Protein AF-A0A6V7IFA4-F1 (afdb_monomer)

Secondary structure (DSSP, 8-state):
-------EEEEEEEEEETTEEEEEEEEEETTTTEEEEEEEEEEEEETTEEEEEEEETTTT-EEEEEEEE-

Solvent-accessible surface area (backbone atoms only — not comparable to full-atom values): 4004 Å² total; per-residue (Å²): 139,74,81,82,76,71,48,75,49,75,51,70,52,74,51,74,56,98,46,36,34,44,33,41,36,39,25,39,33,62,79,78,72,40,78,72,38,39,39,40,33,42,34,39,52,47,101,51,38,39,38,39,40,37,38,21,67,91,69,72,71,46,75,49,79,49,75,48,76,111

Organism: NCBI:txid1563983

Sequence (70 aa):
NSLDKNFNLLAGAVVGLRGLFVGYQFGYESLTNTFRKSDAGITYKFTDVNVYFKCAPGVTDDYALSAVYQ

Foldseek 3Di:
DDPPPWDKDKDKDWDDDPQKIWIWIWIATPVVRDTQWTKIKIWGDDPQKIWIWIATPPHPRDIDIDIGGD

Mean predicted aligned error: 9.12 Å

Radius of gyration: 16.06 Å; Cα contacts (8 Å, |Δi|>4): 144; chains: 1; bounding box: 49×20×34 Å

Nearest PDB structures 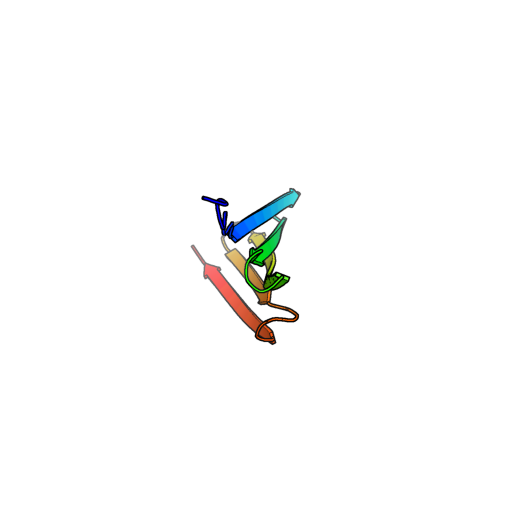(foldseek):
  7nie-assembly1_C  TM=8.852E-01  e=1.150E-02  Sus scrofa
  5xdn-assembly1_B  TM=9.128E-01  e=2.845E-02  Homo sapiens
  7tcv-assembly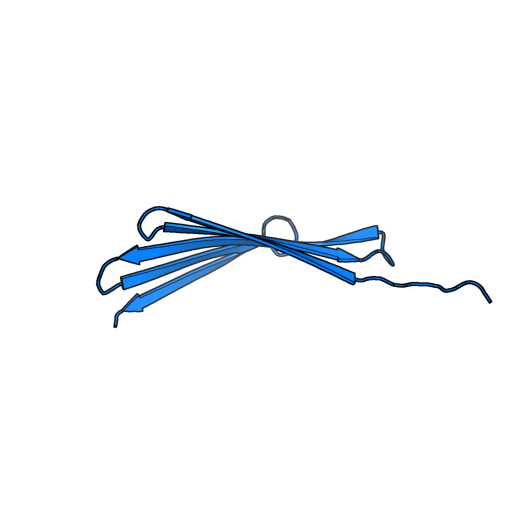1_XXX-2  TM=9.109E-01  e=4.596E-02  Mus musculus
  3emn-assembly1_X  TM=9.205E-01  e=8.712E-02  Mus musculus
  6tir-assembly1_A  TM=8.022E-01  e=1.742E-01  Homo sapiens

pLDDT: mean 74.13, std 10.15, range [44.09, 87.62]

Structure (mmCIF, N/CA/C/O backbone):
data_AF-A0A6V7IFA4-F1
#
_entry.id   AF-A0A6V7IFA4-F1
#
loop_
_atom_site.group_PDB
_atom_site.id
_atom_site.type_symbol
_atom_site.label_atom_id
_atom_site.label_alt_id
_atom_site.label_comp_id
_atom_site.label_asym_id
_atom_site.label_entity_id
_atom_site.label_seq_id
_atom_site.pdbx_PDB_ins_code
_atom_site.Cartn_x
_atom_site.Cartn_y
_atom_site.Cartn_z
_atom_site.occupancy
_atom_site.B_iso_or_equiv
_atom_site.auth_seq_id
_atom_site.auth_comp_id
_atom_site.auth_asym_id
_atom_site.auth_atom_id
_atom_site.pdbx_PDB_model_num
ATOM 1 N N . ASN A 1 1 ? 34.331 -7.970 -16.120 1.00 44.09 1 ASN A N 1
ATOM 2 C CA . ASN A 1 1 ? 33.590 -8.307 -14.890 1.00 44.09 1 ASN A CA 1
ATOM 3 C C . ASN A 1 1 ? 32.755 -7.091 -14.506 1.00 44.09 1 ASN A C 1
ATOM 5 O O . ASN A 1 1 ? 33.112 -6.355 -13.596 1.00 44.09 1 ASN A O 1
ATOM 9 N N . SER A 1 2 ? 31.740 -6.787 -15.319 1.00 45.62 2 SER A N 1
ATOM 10 C CA . SER A 1 2 ? 30.845 -5.657 -15.066 1.00 45.62 2 SER A CA 1
ATOM 11 C C . SER A 1 2 ? 29.703 -6.208 -14.232 1.00 45.62 2 SER A C 1
ATOM 13 O O . SER A 1 2 ? 29.077 -7.181 -14.640 1.00 45.62 2 SER A O 1
ATOM 15 N N . LEU A 1 3 ? 29.516 -5.673 -13.030 1.00 54.59 3 LEU A N 1
ATOM 16 C CA . LEU A 1 3 ? 28.381 -6.020 -12.193 1.00 54.59 3 LEU A CA 1
ATOM 17 C C . LEU A 1 3 ? 27.102 -5.643 -12.952 1.00 54.59 3 LEU A C 1
ATOM 19 O O . LEU A 1 3 ? 26.718 -4.474 -12.943 1.00 54.59 3 LEU A O 1
ATOM 23 N N . ASP A 1 4 ? 26.425 -6.626 -13.545 1.00 57.09 4 ASP A N 1
ATOM 24 C CA . ASP A 1 4 ? 24.992 -6.552 -13.839 1.00 57.09 4 ASP A CA 1
ATOM 25 C C . ASP A 1 4 ? 24.257 -6.511 -12.499 1.00 57.09 4 ASP A C 1
ATOM 27 O O . ASP A 1 4 ? 23.761 -7.502 -11.960 1.00 57.09 4 ASP A O 1
ATOM 31 N N . LYS A 1 5 ? 24.300 -5.332 -11.881 1.00 57.81 5 LYS A N 1
ATOM 32 C CA . LYS A 1 5 ? 23.672 -5.029 -10.605 1.00 57.81 5 LYS A CA 1
ATOM 33 C C . LYS A 1 5 ? 22.185 -4.845 -10.866 1.00 57.81 5 LYS A C 1
ATOM 35 O O . LYS A 1 5 ? 21.662 -3.737 -10.910 1.00 57.81 5 LYS A O 1
ATOM 40 N N . ASN A 1 6 ? 21.519 -5.970 -11.072 1.00 66.69 6 ASN A N 1
ATOM 41 C CA . ASN A 1 6 ? 20.075 -6.033 -11.112 1.00 66.69 6 ASN A CA 1
ATOM 42 C C . ASN A 1 6 ? 19.529 -5.683 -9.739 1.00 66.69 6 ASN A C 1
ATOM 44 O O . ASN A 1 6 ? 19.623 -6.466 -8.796 1.00 66.69 6 ASN A O 1
ATOM 48 N N . PHE A 1 7 ? 18.982 -4.476 -9.637 1.00 70.88 7 PHE A N 1
ATOM 49 C CA . PHE A 1 7 ? 18.292 -4.019 -8.448 1.00 70.88 7 PHE A CA 1
ATOM 50 C C . PHE A 1 7 ? 16.803 -3.908 -8.721 1.00 70.88 7 PHE A C 1
ATOM 52 O O . PHE A 1 7 ? 16.360 -3.301 -9.699 1.00 70.88 7 PHE A O 1
ATOM 59 N N . ASN A 1 8 ? 16.050 -4.524 -7.818 1.00 75.56 8 ASN A N 1
ATOM 60 C CA . ASN A 1 8 ? 14.611 -4.414 -7.745 1.00 75.56 8 ASN A CA 1
ATOM 61 C C . ASN A 1 8 ? 14.301 -3.533 -6.537 1.00 75.56 8 ASN A C 1
ATOM 63 O O . ASN A 1 8 ? 14.676 -3.864 -5.410 1.00 75.56 8 ASN A O 1
ATOM 67 N N . LEU A 1 9 ? 13.706 -2.372 -6.787 1.00 79.50 9 LEU A N 1
ATOM 68 C CA . LEU A 1 9 ? 13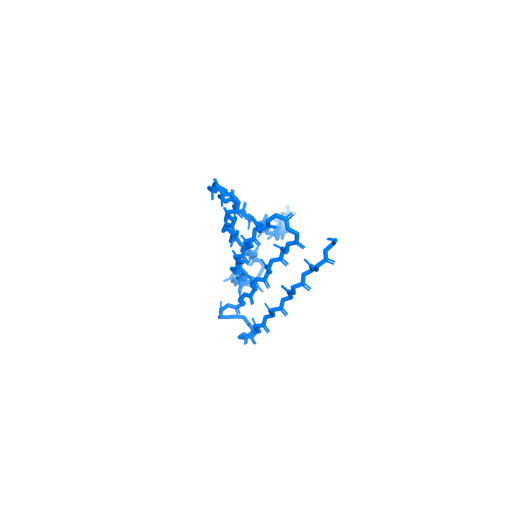.498 -1.340 -5.785 1.00 79.50 9 LEU A CA 1
ATOM 69 C C . LEU A 1 9 ? 12.015 -1.291 -5.447 1.00 79.50 9 LEU A C 1
ATOM 71 O O . LEU A 1 9 ? 11.184 -0.933 -6.276 1.00 79.50 9 LEU A O 1
ATOM 75 N N . LEU A 1 10 ? 11.694 -1.683 -4.219 1.00 83.44 10 LEU A N 1
ATOM 76 C CA . LEU A 1 10 ? 10.363 -1.570 -3.643 1.00 83.44 10 LEU A CA 1
ATOM 77 C C . LEU A 1 10 ? 10.390 -0.438 -2.631 1.00 83.44 10 LEU A C 1
ATOM 79 O O . LEU A 1 10 ? 11.154 -0.476 -1.668 1.00 83.44 10 LEU A O 1
ATOM 83 N N . ALA A 1 11 ? 9.550 0.559 -2.853 1.00 81.75 11 ALA A N 1
ATOM 84 C CA . ALA A 1 11 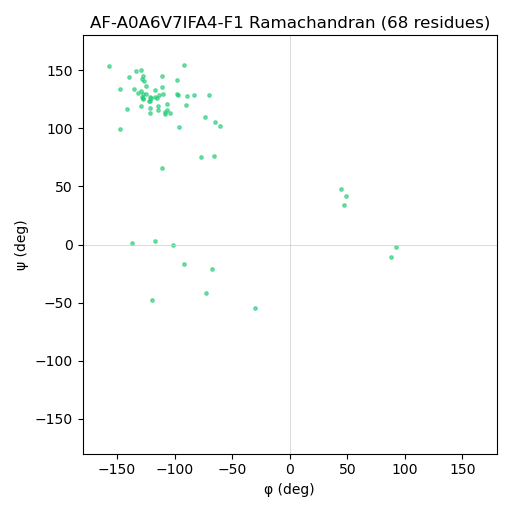? 9.409 1.689 -1.959 1.00 81.75 11 ALA A CA 1
ATOM 85 C C . ALA A 1 11 ? 7.930 1.959 -1.718 1.00 81.75 11 ALA A C 1
ATOM 87 O O . ALA A 1 11 ? 7.074 1.698 -2.561 1.00 81.75 11 ALA A O 1
ATOM 88 N N . GLY A 1 12 ? 7.620 2.467 -0.536 1.00 85.62 12 GLY A N 1
ATOM 89 C CA . GLY A 1 12 ? 6.262 2.826 -0.189 1.00 85.62 12 GLY A CA 1
ATOM 90 C C . GLY A 1 12 ? 6.234 3.855 0.919 1.00 85.62 12 GLY A C 1
ATOM 91 O O . GLY A 1 12 ? 7.163 3.954 1.719 1.00 85.62 12 GLY A O 1
ATOM 92 N N . ALA A 1 13 ? 5.161 4.628 0.938 1.00 84.81 13 ALA A N 1
ATOM 93 C CA . ALA A 1 13 ? 4.883 5.623 1.952 1.00 84.81 13 ALA A CA 1
ATO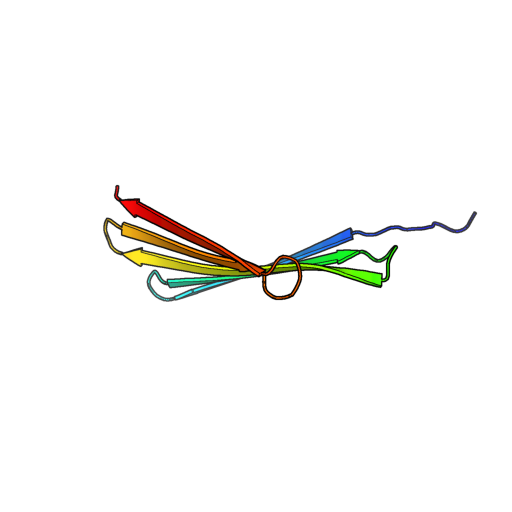M 94 C C . ALA A 1 13 ? 3.473 5.397 2.486 1.00 84.81 13 ALA A C 1
ATOM 96 O O . ALA A 1 13 ? 2.562 5.062 1.730 1.00 84.81 13 ALA A O 1
ATOM 97 N N . VAL A 1 14 ? 3.297 5.592 3.789 1.00 86.56 14 VAL A N 1
ATOM 98 C CA . VAL A 1 14 ? 1.989 5.555 4.443 1.00 86.56 14 VAL A CA 1
ATOM 99 C C . VAL A 1 14 ? 1.844 6.825 5.261 1.00 86.56 14 VAL A C 1
ATOM 101 O O . VAL A 1 14 ? 2.703 7.142 6.081 1.00 86.56 14 VAL A O 1
ATOM 104 N N . VAL A 1 15 ? 0.755 7.550 5.036 1.00 86.06 15 VAL A N 1
ATOM 105 C CA . VAL A 1 15 ? 0.407 8.765 5.770 1.00 86.06 15 VAL A CA 1
ATOM 106 C C . VAL A 1 15 ? -0.870 8.501 6.551 1.00 86.06 15 VAL A C 1
ATOM 108 O O . VAL A 1 15 ? -1.870 8.071 5.983 1.00 86.06 15 VAL A O 1
ATOM 111 N N . GLY A 1 16 ? -0.831 8.743 7.859 1.00 87.62 16 GLY A N 1
ATOM 112 C CA . GLY A 1 16 ? -1.971 8.566 8.755 1.00 87.62 16 GLY A CA 1
ATOM 113 C C . GLY A 1 16 ? -2.501 9.897 9.285 1.00 87.62 16 GLY A C 1
ATOM 114 O O . GLY A 1 16 ? -1.722 10.734 9.738 1.00 87.62 16 GLY A O 1
ATOM 115 N N . LEU A 1 17 ? -3.823 10.076 9.287 1.00 82.06 17 LEU A N 1
ATOM 116 C CA . LEU A 1 17 ? -4.515 11.203 9.904 1.00 82.06 17 LEU A CA 1
ATOM 117 C C . LEU A 1 17 ? -5.825 10.742 10.563 1.00 82.06 17 LEU A C 1
ATOM 119 O O . LEU A 1 17 ? -6.742 10.292 9.884 1.00 82.06 17 LEU A O 1
ATOM 123 N N . ARG A 1 18 ? -5.933 10.876 11.895 1.00 82.12 18 ARG A N 1
ATOM 124 C CA . ARG A 1 18 ? -7.169 10.620 12.676 1.00 82.12 18 ARG A CA 1
ATOM 125 C C . ARG A 1 18 ? -7.917 9.321 12.292 1.00 82.12 18 ARG A C 1
ATOM 127 O O . ARG A 1 18 ? -9.125 9.337 12.089 1.00 82.12 18 ARG A O 1
ATOM 134 N N . GLY A 1 19 ? -7.196 8.204 12.179 1.00 78.12 19 GLY A N 1
ATOM 135 C CA . GLY A 1 19 ? -7.771 6.890 11.844 1.00 78.12 19 GLY A CA 1
ATOM 136 C C . GLY A 1 19 ? -7.877 6.592 10.344 1.00 78.12 19 GLY A C 1
ATOM 137 O O . GLY A 1 19 ? -8.078 5.439 9.980 1.00 78.12 19 GLY A O 1
ATOM 138 N N . LEU A 1 20 ? -7.670 7.577 9.468 1.00 80.88 20 LEU A N 1
ATOM 139 C CA . LEU A 1 20 ? -7.480 7.370 8.033 1.00 80.88 20 LEU A CA 1
ATOM 140 C C . LEU A 1 20 ? -5.995 7.161 7.732 1.00 80.88 20 LEU A C 1
ATOM 142 O O . LEU A 1 20 ? -5.171 7.984 8.112 1.00 80.88 20 LEU A O 1
ATOM 146 N N . PHE A 1 21 ? -5.647 6.095 7.026 1.00 85.06 21 PHE A N 1
ATOM 147 C CA . PHE A 1 21 ? -4.302 5.815 6.540 1.00 85.06 21 PHE A CA 1
ATOM 148 C C . PHE A 1 21 ? -4.340 5.713 5.025 1.00 85.06 21 PHE A C 1
ATOM 150 O O . PHE A 1 21 ? -5.108 4.935 4.474 1.00 85.06 21 PHE A O 1
ATOM 157 N N . VAL A 1 22 ? -3.504 6.478 4.344 1.00 85.62 22 VAL A N 1
ATOM 158 C CA . VAL A 1 22 ? -3.345 6.407 2.894 1.00 85.62 22 VAL A CA 1
ATOM 159 C C . VAL A 1 22 ? -1.937 5.912 2.617 1.00 85.62 22 VAL A C 1
ATOM 161 O O . VAL A 1 22 ? -0.960 6.521 3.046 1.00 85.62 22 VAL A O 1
ATOM 164 N N . GLY A 1 23 ? -1.842 4.770 1.953 1.00 85.31 23 GLY A N 1
ATOM 165 C CA . GLY A 1 23 ? -0.600 4.134 1.554 1.00 85.31 23 GLY A CA 1
ATOM 166 C C . GLY A 1 23 ? -0.416 4.187 0.046 1.00 85.31 23 GLY A C 1
ATOM 167 O O . GLY A 1 23 ? -1.371 4.059 -0.714 1.00 85.31 23 GLY A O 1
ATOM 168 N N . TYR A 1 24 ? 0.823 4.335 -0.391 1.00 84.38 24 TYR A N 1
ATOM 169 C CA . TYR A 1 24 ? 1.213 4.104 -1.771 1.00 84.38 24 TYR A CA 1
ATOM 170 C C . TYR A 1 24 ? 2.499 3.289 -1.790 1.00 84.38 24 TYR A C 1
ATOM 172 O O . TYR A 1 24 ? 3.437 3.589 -1.054 1.00 84.38 24 TYR A O 1
ATOM 180 N N . GLN A 1 25 ? 2.543 2.261 -2.621 1.00 85.94 25 GLN A N 1
ATOM 181 C CA . GLN A 1 25 ? 3.676 1.373 -2.804 1.00 85.94 25 GLN A CA 1
ATOM 182 C C . GLN A 1 25 ? 3.976 1.262 -4.294 1.00 85.94 25 GLN A C 1
ATOM 184 O O . GLN A 1 25 ? 3.090 0.998 -5.098 1.00 85.94 25 GLN A O 1
ATOM 189 N N . PHE A 1 26 ? 5.243 1.403 -4.662 1.00 83.44 26 PHE A N 1
ATOM 190 C CA . PHE A 1 26 ? 5.705 1.202 -6.023 1.00 83.44 26 PHE A CA 1
ATOM 191 C C . PHE A 1 26 ? 6.907 0.258 -6.071 1.00 83.44 26 PHE A C 1
ATOM 193 O O . PHE A 1 26 ? 7.693 0.151 -5.128 1.00 83.44 26 PHE A O 1
ATOM 200 N N . GLY A 1 27 ? 7.021 -0.461 -7.181 1.00 84.12 27 GLY A N 1
ATOM 201 C CA . GLY A 1 27 ? 8.101 -1.389 -7.478 1.00 84.12 27 GLY A CA 1
ATOM 202 C C . GLY A 1 27 ? 8.710 -1.054 -8.831 1.00 84.12 27 GLY A C 1
ATOM 203 O O . GLY A 1 27 ? 7.990 -0.975 -9.828 1.00 84.12 27 GLY A O 1
ATOM 204 N N . TYR A 1 28 ? 10.024 -0.868 -8.862 1.00 80.56 28 TYR A N 1
ATOM 205 C CA . TYR A 1 28 ? 10.796 -0.570 -10.061 1.00 80.56 28 TYR A CA 1
ATOM 206 C C . TYR A 1 28 ? 11.871 -1.634 -10.273 1.00 80.56 28 TYR A C 1
ATOM 208 O O . TYR A 1 28 ? 12.676 -1.895 -9.378 1.00 80.56 28 TYR A O 1
ATOM 216 N N . GLU A 1 29 ? 11.905 -2.218 -11.468 1.00 80.69 29 GLU A N 1
ATOM 217 C CA . GLU A 1 29 ? 12.899 -3.217 -11.841 1.00 80.69 29 GLU A CA 1
ATOM 218 C C . GLU A 1 29 ? 13.882 -2.622 -12.850 1.00 80.69 29 GLU A C 1
ATOM 220 O O . GLU A 1 29 ? 13.518 -2.303 -13.985 1.00 80.69 29 GLU A O 1
ATOM 225 N N . SER A 1 30 ? 15.148 -2.488 -12.443 1.00 73.69 30 SER A N 1
ATOM 226 C CA . SER A 1 30 ? 16.190 -1.881 -13.283 1.00 73.69 30 SER A CA 1
ATOM 227 C C . SER A 1 30 ? 16.544 -2.724 -14.514 1.00 73.69 30 SER A C 1
ATOM 229 O O . SER A 1 30 ? 17.094 -2.189 -15.471 1.00 73.69 30 SER A O 1
ATOM 231 N N . LEU A 1 31 ? 16.240 -4.026 -14.491 1.00 73.88 31 LEU A N 1
ATOM 232 C CA . LEU A 1 31 ? 16.604 -5.002 -15.526 1.00 73.88 31 LEU A CA 1
ATOM 233 C C . LEU A 1 31 ? 15.770 -4.801 -16.798 1.00 73.88 31 LEU A C 1
ATOM 235 O O . LEU A 1 31 ? 16.290 -4.826 -17.908 1.00 73.88 31 LEU A O 1
ATOM 239 N N . THR A 1 32 ? 14.473 -4.546 -16.626 1.00 74.31 32 THR A N 1
ATOM 240 C CA . THR A 1 32 ? 13.540 -4.253 -17.722 1.00 74.31 32 THR A CA 1
ATOM 241 C C . THR A 1 32 ?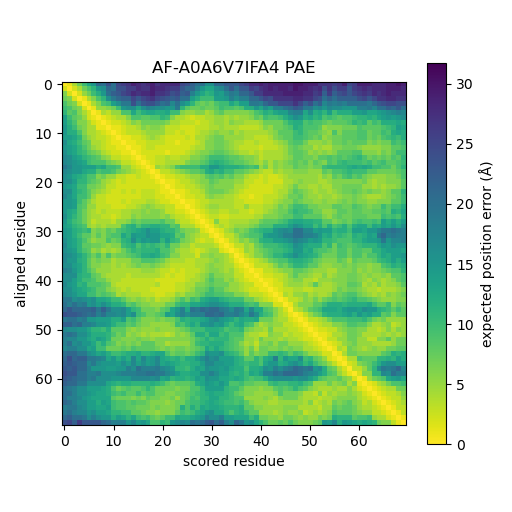 13.251 -2.757 -17.856 1.00 74.31 32 THR A C 1
ATOM 243 O O . THR A 1 32 ? 12.486 -2.359 -18.730 1.00 74.31 32 THR A O 1
ATOM 246 N N . ASN A 1 33 ? 13.841 -1.922 -16.989 1.00 72.06 33 ASN A N 1
ATOM 247 C CA . ASN A 1 33 ? 13.559 -0.490 -16.874 1.00 72.06 33 ASN A CA 1
ATOM 248 C C . ASN A 1 33 ? 12.044 -0.210 -16.807 1.00 72.06 33 ASN A C 1
ATOM 250 O O . ASN A 1 33 ? 11.518 0.667 -17.490 1.00 72.06 33 ASN A O 1
ATOM 254 N N . THR A 1 34 ? 11.316 -1.032 -16.045 1.00 70.31 34 THR A N 1
ATOM 255 C CA . THR A 1 34 ? 9.847 -1.010 -16.003 1.00 70.31 34 THR A CA 1
ATOM 256 C C . THR A 1 34 ? 9.347 -0.883 -14.571 1.00 70.31 34 THR A C 1
ATOM 258 O O . THR A 1 34 ? 9.865 -1.522 -13.651 1.00 70.31 34 THR A O 1
ATOM 261 N N . PHE A 1 35 ? 8.286 -0.099 -14.389 1.00 71.12 35 PHE A N 1
ATOM 262 C CA . PHE A 1 35 ? 7.507 -0.103 -13.156 1.00 71.12 35 PHE A CA 1
ATOM 263 C C . PHE A 1 35 ? 6.661 -1.372 -13.106 1.00 71.12 35 PHE A C 1
ATOM 265 O O . PHE A 1 35 ? 5.726 -1.545 -13.882 1.00 71.12 35 PHE A O 1
ATOM 272 N N . ARG A 1 36 ? 7.028 -2.284 -12.207 1.00 73.00 36 ARG A N 1
ATOM 273 C CA . ARG A 1 36 ? 6.370 -3.584 -12.049 1.00 73.00 36 ARG A CA 1
ATOM 274 C C . ARG A 1 36 ? 5.249 -3.580 -11.027 1.00 73.00 36 ARG A C 1
ATOM 276 O O . ARG A 1 36 ? 4.475 -4.528 -10.991 1.00 73.00 36 ARG A O 1
ATOM 283 N N . LYS A 1 37 ? 5.183 -2.572 -10.158 1.00 73.38 37 LYS A N 1
ATOM 284 C CA . LYS A 1 37 ? 4.174 -2.511 -9.100 1.00 73.38 37 LYS A CA 1
ATOM 285 C C . LYS A 1 37 ? 3.797 -1.069 -8.811 1.00 73.38 37 LYS A C 1
ATOM 287 O O . LYS A 1 37 ? 4.676 -0.223 -8.683 1.00 73.38 37 LYS A O 1
ATOM 292 N N . SER A 1 38 ? 2.503 -0.815 -8.708 1.00 76.75 38 SER A N 1
ATOM 293 C CA . SER A 1 38 ? 1.916 0.472 -8.351 1.00 76.75 38 SER A CA 1
ATOM 294 C C . SER A 1 38 ? 0.639 0.148 -7.591 1.00 76.75 38 SER A C 1
ATOM 296 O O . SER A 1 38 ? -0.347 -0.252 -8.190 1.00 76.75 38 SER A O 1
ATOM 298 N N . ASP A 1 39 ? 0.710 0.208 -6.268 1.00 79.94 39 ASP A N 1
ATOM 299 C CA . ASP A 1 39 ? -0.344 -0.164 -5.334 1.00 79.94 39 ASP A CA 1
ATOM 300 C C . ASP A 1 39 ? -0.682 1.062 -4.480 1.00 79.94 39 ASP A C 1
ATOM 302 O O . ASP A 1 39 ? 0.118 1.498 -3.655 1.00 79.94 39 ASP A O 1
ATOM 306 N N . ALA A 1 40 ? -1.879 1.611 -4.637 1.00 81.19 40 ALA A N 1
ATOM 307 C CA . ALA A 1 40 ? -2.449 2.607 -3.742 1.00 81.19 40 ALA A CA 1
ATOM 308 C C . ALA A 1 40 ? -3.403 1.926 -2.757 1.00 81.19 40 ALA A C 1
ATOM 310 O O . ALA A 1 40 ? -4.140 1.010 -3.113 1.00 81.19 40 ALA A O 1
ATOM 311 N N . GLY A 1 41 ? -3.414 2.372 -1.508 1.00 81.62 41 GLY A N 1
ATOM 312 C CA . GLY A 1 41 ? -4.281 1.836 -0.474 1.00 81.62 41 GLY A CA 1
ATOM 313 C C . GLY A 1 41 ? -4.846 2.928 0.418 1.00 81.62 41 GLY A C 1
ATOM 314 O O . GLY A 1 41 ? -4.166 3.899 0.733 1.00 81.62 41 GLY A O 1
ATOM 315 N N . ILE A 1 42 ? -6.087 2.766 0.853 1.00 82.12 42 ILE A N 1
ATOM 316 C CA . ILE A 1 42 ? -6.737 3.614 1.845 1.00 82.12 42 ILE A CA 1
ATOM 317 C C .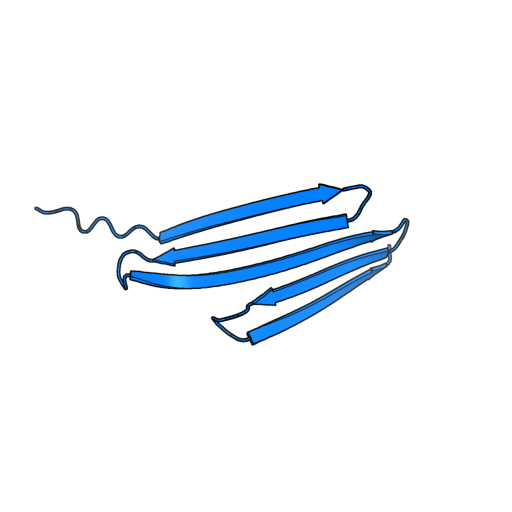 ILE A 1 42 ? -7.287 2.694 2.920 1.00 82.12 42 ILE A C 1
ATOM 319 O O . ILE A 1 42 ? -8.020 1.759 2.633 1.00 82.12 42 ILE A O 1
ATOM 323 N N . THR A 1 43 ? -6.926 2.939 4.166 1.00 83.50 43 THR A N 1
ATOM 324 C CA . THR A 1 43 ? -7.476 2.253 5.326 1.00 83.50 43 THR A CA 1
ATOM 325 C C . THR A 1 43 ? -8.193 3.260 6.197 1.00 83.50 43 THR A C 1
ATOM 327 O O . THR A 1 43 ? -7.640 4.312 6.494 1.00 83.50 43 THR A O 1
ATOM 330 N N . TYR A 1 44 ? -9.399 2.945 6.644 1.00 80.31 44 TYR A N 1
ATOM 331 C CA . TYR A 1 44 ? -10.110 3.749 7.618 1.00 80.31 44 TYR A CA 1
ATOM 332 C C . TYR A 1 44 ? -10.440 2.911 8.841 1.00 80.31 44 TYR A C 1
ATOM 334 O O . TYR A 1 44 ? -11.153 1.914 8.751 1.00 80.31 44 TYR A O 1
ATOM 342 N N . LYS A 1 45 ? -9.888 3.321 9.978 1.00 75.38 45 LYS A N 1
ATOM 343 C CA . LYS A 1 45 ? -10.137 2.735 11.284 1.00 75.38 45 LYS A CA 1
ATOM 344 C C . LYS A 1 45 ? -11.219 3.547 11.984 1.00 75.38 45 LYS A C 1
ATOM 346 O O . LYS A 1 45 ? -10.951 4.620 12.523 1.00 75.38 45 LYS A O 1
ATOM 351 N N . PHE A 1 46 ? -12.433 3.018 11.954 1.00 74.94 46 PHE A N 1
ATOM 352 C CA . PHE A 1 46 ? -13.513 3.387 12.858 1.00 74.94 46 PHE A CA 1
ATOM 353 C C . PHE A 1 46 ? -13.486 2.448 14.063 1.00 74.94 46 PHE A C 1
ATOM 355 O O . PHE A 1 46 ? -12.983 1.337 13.944 1.00 74.94 46 PHE A O 1
ATOM 362 N N . THR A 1 47 ? -14.001 2.898 15.207 1.00 70.50 47 THR A N 1
ATOM 363 C CA . THR A 1 47 ? -13.924 2.247 16.531 1.00 70.50 47 THR A CA 1
ATOM 364 C C . THR A 1 47 ? -13.848 0.713 16.484 1.00 70.50 47 THR A C 1
ATOM 366 O O . THR A 1 47 ? -12.848 0.163 16.940 1.00 70.50 47 THR A O 1
ATOM 369 N N . ASP A 1 48 ? -14.811 0.069 15.816 1.00 69.81 48 ASP A N 1
ATOM 370 C CA . ASP A 1 48 ? -14.920 -1.396 15.698 1.00 69.81 48 ASP A CA 1
ATOM 371 C C . ASP A 1 48 ? -14.797 -1.906 14.245 1.00 69.81 48 ASP A C 1
ATOM 373 O O . ASP A 1 48 ? -14.933 -3.096 13.972 1.00 69.81 48 ASP A O 1
ATOM 377 N N . VAL A 1 49 ? -14.551 -1.012 13.277 1.00 63.25 49 VAL A N 1
ATOM 378 C CA . VAL A 1 49 ? -14.541 -1.322 11.837 1.00 63.25 49 VAL A CA 1
ATOM 379 C C . VAL A 1 49 ? -13.256 -0.813 11.198 1.00 63.25 49 VAL A C 1
ATOM 381 O O . VAL A 1 49 ? -13.016 0.391 11.125 1.00 63.25 49 VAL A O 1
ATOM 384 N N . ASN A 1 50 ? -12.466 -1.720 10.633 1.00 73.56 50 ASN A N 1
ATOM 385 C CA . ASN A 1 50 ? -11.341 -1.370 9.774 1.00 73.56 50 ASN A CA 1
ATOM 386 C C . ASN A 1 50 ? -11.719 -1.633 8.315 1.00 73.56 50 ASN A C 1
ATOM 388 O O . ASN A 1 50 ? -11.895 -2.784 7.923 1.00 73.56 50 ASN A O 1
ATOM 392 N N . VAL A 1 51 ? -11.837 -0.581 7.508 1.00 74.75 51 VAL A N 1
ATOM 393 C CA . VAL A 1 51 ? -12.063 -0.684 6.059 1.00 74.75 51 VAL A CA 1
ATOM 394 C C . VAL A 1 51 ? -10.729 -0.525 5.349 1.00 74.75 51 VAL A C 1
ATOM 396 O O . VAL A 1 51 ? -10.032 0.446 5.611 1.00 74.75 51 VAL A O 1
ATOM 399 N N . TYR A 1 52 ? -10.390 -1.426 4.437 1.00 79.19 52 TYR A N 1
ATOM 400 C CA . TYR A 1 52 ? -9.200 -1.372 3.598 1.00 79.19 52 TYR A CA 1
ATOM 401 C C . TYR A 1 52 ? -9.625 -1.392 2.136 1.00 79.19 52 TYR A C 1
ATOM 403 O O . TYR A 1 52 ? -10.290 -2.314 1.675 1.00 79.19 52 TYR A O 1
ATOM 411 N N . PHE A 1 53 ? -9.208 -0.382 1.398 1.00 75.12 53 PHE A N 1
ATOM 412 C CA . PHE A 1 53 ? -9.340 -0.293 -0.041 1.00 75.12 53 PHE A CA 1
ATOM 413 C C . PHE A 1 53 ? -7.943 -0.333 -0.641 1.00 75.12 53 PHE A C 1
ATOM 415 O O . PHE A 1 53 ? -7.078 0.429 -0.222 1.00 75.12 53 PHE A O 1
ATOM 422 N N . LYS A 1 54 ? -7.708 -1.211 -1.608 1.00 77.12 54 LYS A N 1
ATOM 423 C CA . LYS A 1 54 ? -6.468 -1.287 -2.372 1.00 77.12 54 LYS A CA 1
ATOM 424 C C . LYS A 1 54 ? -6.801 -1.198 -3.855 1.00 77.12 54 LYS A C 1
ATOM 426 O O . LYS A 1 54 ? -7.745 -1.825 -4.320 1.00 77.12 54 LYS A O 1
ATOM 431 N N . CYS A 1 55 ? -6.018 -0.419 -4.577 1.00 70.56 55 CYS A N 1
ATOM 432 C CA . CYS A 1 55 ? -6.116 -0.196 -6.007 1.00 70.56 55 CYS A CA 1
ATOM 433 C C . CYS A 1 55 ? -4.716 -0.369 -6.591 1.00 70.56 55 CYS A C 1
ATOM 435 O O . CYS A 1 55 ? -3.775 0.231 -6.071 1.00 70.56 55 C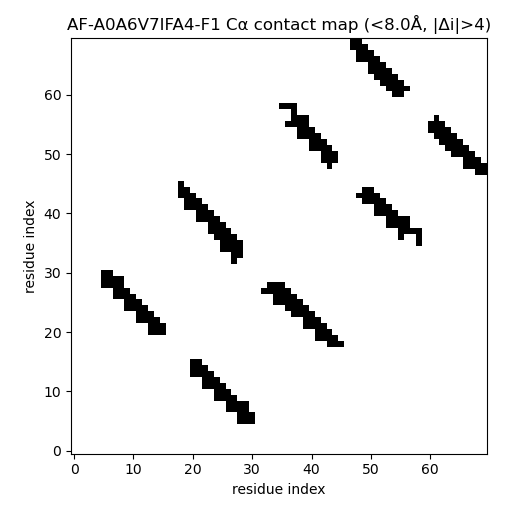YS A O 1
ATOM 437 N N . ALA A 1 56 ? -4.566 -1.162 -7.647 1.00 70.00 56 ALA A N 1
ATOM 438 C CA . ALA A 1 56 ? -3.292 -1.360 -8.335 1.00 70.00 56 ALA A CA 1
ATOM 439 C C . ALA A 1 56 ? -3.299 -0.730 -9.745 1.00 70.00 56 ALA A C 1
ATOM 441 O O . ALA A 1 56 ? -3.280 -1.458 -10.746 1.00 70.00 56 ALA A O 1
ATOM 442 N N . PRO A 1 57 ? -3.382 0.613 -9.863 1.00 55.00 57 PRO A N 1
ATOM 443 C CA . PRO A 1 57 ? -3.578 1.257 -11.153 1.00 55.00 57 PRO A CA 1
ATOM 444 C C . PRO A 1 57 ? -2.317 1.130 -12.015 1.00 55.00 57 PRO A C 1
ATOM 446 O O . PRO A 1 57 ? -1.214 1.485 -11.585 1.00 55.00 57 PRO A O 1
ATOM 449 N N . GLY A 1 58 ? -2.495 0.648 -13.249 1.00 53.75 58 GLY A N 1
ATOM 450 C CA . GLY A 1 58 ? -1.450 0.604 -14.276 1.00 53.75 58 GLY A CA 1
ATOM 451 C C . GLY A 1 58 ? -0.617 -0.682 -14.353 1.00 53.75 58 GLY A C 1
ATOM 452 O O . GLY A 1 58 ? 0.232 -0.772 -15.237 1.00 53.75 58 GLY A O 1
ATOM 453 N N . VAL A 1 5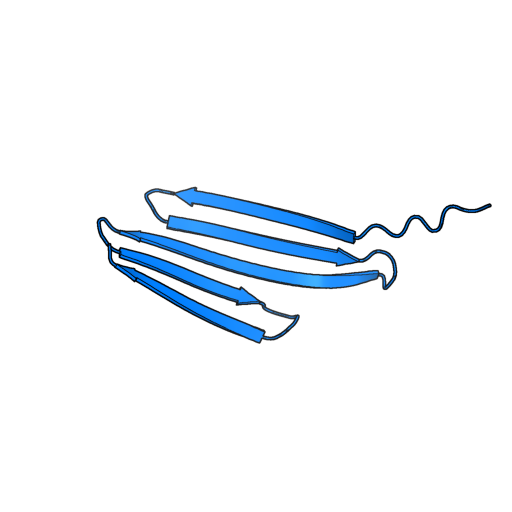9 ? -0.842 -1.673 -13.479 1.00 55.94 59 VAL A N 1
ATOM 454 C CA . VAL A 1 59 ? -0.157 -2.983 -13.555 1.00 55.94 59 VAL A CA 1
ATOM 455 C C . VAL A 1 59 ? -1.139 -4.140 -13.739 1.00 55.94 59 VAL A C 1
ATOM 457 O O . VAL A 1 59 ? -0.926 -4.959 -14.629 1.00 55.94 59 VAL A O 1
ATOM 460 N N . THR A 1 60 ? -2.216 -4.202 -12.954 1.00 53.38 60 THR A N 1
ATOM 461 C CA . THR A 1 60 ? -3.261 -5.233 -13.120 1.00 53.38 60 THR A CA 1
ATOM 462 C C . THR A 1 60 ? -4.694 -4.712 -13.009 1.00 53.38 60 THR A C 1
ATOM 464 O O . THR A 1 60 ? -5.615 -5.506 -13.146 1.00 53.38 60 THR A O 1
ATOM 467 N N . ASP A 1 61 ? -4.909 -3.406 -12.797 1.00 63.75 61 ASP A N 1
ATOM 468 C CA . ASP A 1 61 ? -6.243 -2.820 -12.556 1.00 63.75 61 ASP A CA 1
ATOM 469 C C . ASP A 1 61 ? -7.055 -3.616 -11.512 1.00 63.75 61 ASP A C 1
ATOM 471 O O . ASP A 1 61 ? -8.279 -3.733 -11.577 1.00 63.75 61 ASP A O 1
ATOM 475 N N . ASP A 1 62 ? -6.347 -4.178 -10.528 1.00 69.06 62 ASP A N 1
ATOM 476 C CA . ASP A 1 62 ? -6.940 -4.941 -9.441 1.00 69.06 62 ASP A CA 1
ATOM 477 C C . ASP A 1 62 ? -7.432 -3.989 -8.353 1.00 69.06 62 ASP A C 1
ATOM 479 O O . ASP A 1 62 ? -6.689 -3.145 -7.834 1.00 69.06 62 ASP A O 1
ATOM 483 N N . TYR A 1 63 ? -8.688 -4.179 -7.961 1.00 73.06 63 TYR A N 1
ATOM 484 C CA . TYR A 1 63 ? -9.314 -3.477 -6.851 1.00 73.06 63 TYR A CA 1
ATOM 485 C C . TYR A 1 63 ? -9.689 -4.491 -5.776 1.00 73.06 63 TYR A C 1
ATOM 487 O O . TYR A 1 63 ? -10.378 -5.473 -6.045 1.00 73.06 63 TYR A O 1
ATOM 495 N N . ALA A 1 64 ? -9.260 -4.247 -4.542 1.00 73.94 64 ALA A N 1
ATOM 496 C CA . ALA A 1 64 ? -9.615 -5.068 -3.394 1.00 73.94 64 ALA A CA 1
ATOM 497 C C . ALA A 1 64 ? -10.227 -4.193 -2.301 1.00 73.94 64 ALA A C 1
ATOM 499 O O . ALA A 1 64 ? -9.655 -3.175 -1.913 1.00 73.94 64 ALA A O 1
ATOM 500 N N . LEU A 1 65 ? -11.384 -4.608 -1.793 1.00 78.56 65 LEU A N 1
ATOM 501 C CA . LEU A 1 65 ? -12.048 -3.990 -0.652 1.00 78.56 65 LEU A CA 1
ATOM 502 C C . LEU A 1 65 ? -12.215 -5.052 0.432 1.00 78.56 65 LEU A C 1
ATOM 504 O O . LEU A 1 65 ? -12.821 -6.094 0.189 1.00 78.56 65 LEU A O 1
ATOM 508 N N . SER A 1 66 ? -11.696 -4.789 1.626 1.00 78.38 66 SER A N 1
ATOM 509 C CA . SER A 1 66 ? -11.933 -5.621 2.801 1.00 78.38 66 SER A CA 1
ATOM 510 C C . SER A 1 66 ? -12.421 -4.772 3.966 1.00 78.38 66 SER A C 1
ATOM 512 O O . SER A 1 66 ? -12.035 -3.618 4.133 1.00 78.38 66 SER A O 1
ATOM 514 N N . ALA A 1 67 ? -13.310 -5.342 4.771 1.00 76.44 67 ALA A N 1
ATOM 515 C CA . ALA A 1 67 ? -13.773 -4.744 6.010 1.00 76.44 67 ALA A CA 1
ATOM 516 C C . ALA A 1 67 ? -13.600 -5.775 7.122 1.00 76.44 67 ALA A C 1
ATOM 518 O O . ALA A 1 67 ? -14.009 -6.926 6.975 1.00 76.44 67 ALA A O 1
ATOM 519 N N . VAL A 1 68 ? -12.969 -5.368 8.216 1.00 79.19 68 VAL A N 1
ATOM 520 C CA . VAL A 1 68 ? -12.771 -6.194 9.403 1.00 79.19 68 VAL A CA 1
ATOM 521 C C . VAL A 1 68 ? -13.558 -5.558 10.535 1.00 79.19 68 VAL A C 1
ATOM 523 O O . VAL A 1 68 ? -13.267 -4.426 10.922 1.00 79.19 68 VAL A O 1
ATOM 526 N N . TYR A 1 69 ? -14.555 -6.286 11.026 1.00 70.56 69 TYR A N 1
ATOM 527 C CA . TYR A 1 69 ? -15.311 -5.954 12.228 1.00 70.56 69 TYR A CA 1
ATOM 528 C C . TYR A 1 69 ? -14.719 -6.748 13.391 1.00 70.56 69 TYR A C 1
ATOM 530 O O . TYR A 1 69 ? -14.513 -7.957 13.236 1.00 70.56 69 TYR A O 1
ATOM 538 N N . GLN A 1 70 ? -14.395 -6.085 14.500 1.00 60.97 70 GLN A N 1
ATOM 539 C CA . GLN A 1 70 ? -13.750 -6.714 15.655 1.00 60.97 70 GLN A CA 1
ATOM 540 C C . GLN A 1 70 ? -14.588 -6.553 16.918 1.00 60.97 70 GLN A C 1
ATOM 542 O O . GLN A 1 70 ? -15.169 -5.464 17.095 1.00 60.97 70 GLN A O 1
#